Protein AF-K5VR26-F1 (afdb_monomer_lite)

Organism: Phanerochaete carnosa (strain HHB-10118-sp) (NCBI:txid650164)

pLDDT: mean 91.18, std 8.47, range [51.28, 97.69]

Foldseek 3Di:
DQLVVVVVVCLVPPAADDEEEDQPQVVVVVVCCVDPNNVSCVVRVYAYAYAQCCQVPVDVVSVQGHHLVNDPPSPPDRCPVPD

Sequence (83 aa):
KYPLAIVTKVLEVMLNNWLTNYDFGCSMETTVKNSTLSPEYTRKHVHMCVNVFHSYSHSHVCQLHFHPNIIEGAGVKDFETME

Secondary structure (DSSP, 8-state):
--HHHHHHHHHHHS-SS-EEE-TTHHHHHHHHHTSTTHHHHHHTT-EEE--HHHHHHH-HHHHHHT-GGGSTT-TT---TT--

InterPro domains:
  IPR040521 Kyakuja-Dileera-Zisupton transposase [PF18758] (1-83)

Radius of gyration: 12.2 Å; chains: 1; bounding box: 28×26×30 Å

Structure (mmCIF, N/CA/C/O backbone):
data_AF-K5VR26-F1
#
_entry.id   AF-K5VR26-F1
#
loop_
_atom_site.group_PDB
_atom_site.id
_atom_site.type_symbol
_atom_site.label_atom_id
_atom_site.label_alt_id
_atom_site.label_comp_id
_atom_site.label_asym_id
_atom_site.label_entity_id
_atom_site.label_seq_id
_atom_site.pdbx_PDB_ins_code
_atom_site.Cartn_x
_atom_site.Cartn_y
_atom_site.Cartn_z
_atom_site.occupancy
_atom_site.B_iso_or_equiv
_atom_site.auth_seq_id
_atom_site.auth_comp_id
_atom_site.auth_asym_id
_atom_site.auth_atom_id
_atom_site.pdbx_PDB_model_num
ATOM 1 N N . LYS A 1 1 ? -17.709 3.737 -7.558 1.00 51.28 1 LYS A N 1
ATOM 2 C CA . LYS A 1 1 ? -18.693 4.157 -6.518 1.00 51.28 1 LYS A CA 1
ATOM 3 C C . LYS A 1 1 ? -18.747 3.242 -5.282 1.00 51.28 1 LYS A C 1
ATOM 5 O O . LYS A 1 1 ?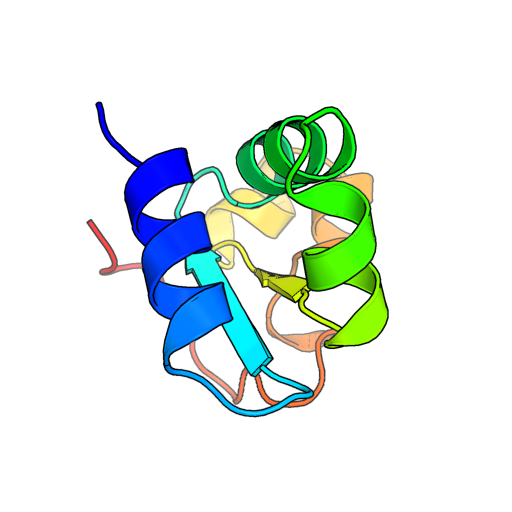 -19.430 3.600 -4.335 1.00 51.28 1 LYS A O 1
ATOM 10 N N . TYR A 1 2 ? -18.000 2.130 -5.232 1.00 84.44 2 TYR A N 1
ATOM 11 C CA . TYR A 1 2 ? -18.004 1.199 -4.094 1.00 84.44 2 TYR A CA 1
ATOM 12 C C . TYR A 1 2 ? -16.621 0.767 -3.540 1.00 84.44 2 TYR A C 1
ATOM 14 O O . TYR A 1 2 ? -16.568 -0.315 -2.959 1.00 84.44 2 TYR A O 1
ATOM 22 N N . PRO A 1 3 ? -15.509 1.536 -3.655 1.00 83.31 3 PRO A N 1
ATOM 23 C CA . PRO A 1 3 ? -14.194 1.044 -3.211 1.00 83.31 3 PRO A CA 1
ATOM 24 C C . PRO A 1 3 ? -14.163 0.591 -1.747 1.00 83.31 3 PRO A C 1
ATOM 26 O O . PRO A 1 3 ? -13.617 -0.460 -1.441 1.00 83.31 3 PRO A O 1
ATOM 29 N N . LEU A 1 4 ? -14.830 1.320 -0.845 1.00 90.81 4 LEU A N 1
ATOM 30 C CA . LEU A 1 4 ? -14.894 0.925 0.565 1.00 90.81 4 LEU A CA 1
ATOM 31 C C . LEU A 1 4 ? -15.666 -0.377 0.784 1.00 90.81 4 LEU A C 1
ATOM 33 O O . LEU A 1 4 ? -15.242 -1.179 1.600 1.00 90.81 4 LEU A O 1
ATOM 37 N N . ALA A 1 5 ? -16.746 -0.623 0.037 1.00 93.06 5 ALA A N 1
ATOM 38 C CA . ALA A 1 5 ? -17.480 -1.884 0.140 1.00 93.06 5 ALA A CA 1
ATOM 39 C C . ALA A 1 5 ? -16.643 -3.069 -0.370 1.00 93.06 5 ALA A C 1
ATOM 41 O O . ALA A 1 5 ? -16.700 -4.150 0.211 1.00 93.06 5 ALA A O 1
ATOM 42 N N . ILE A 1 6 ? -15.826 -2.854 -1.410 1.00 90.62 6 ILE A N 1
ATOM 43 C CA . ILE A 1 6 ? -14.847 -3.845 -1.874 1.00 90.62 6 ILE A CA 1
ATOM 44 C C . ILE A 1 6 ? -13.834 -4.111 -0.760 1.00 90.62 6 ILE A C 1
ATOM 46 O O . ILE A 1 6 ? -13.663 -5.259 -0.371 1.00 90.62 6 ILE A O 1
ATOM 50 N N . VAL A 1 7 ? -13.232 -3.069 -0.179 1.00 92.12 7 VAL A N 1
ATOM 51 C CA . VAL A 1 7 ? -12.277 -3.222 0.929 1.00 92.12 7 VAL A CA 1
ATOM 52 C C . VAL A 1 7 ? -12.912 -3.947 2.116 1.00 92.12 7 VAL A C 1
ATOM 54 O O . VAL A 1 7 ? -12.303 -4.874 2.637 1.00 92.12 7 VAL A O 1
ATOM 57 N N . THR A 1 8 ? -14.146 -3.610 2.507 1.00 94.75 8 THR A N 1
ATOM 58 C CA . THR A 1 8 ? -14.886 -4.343 3.545 1.00 94.75 8 THR A CA 1
ATOM 59 C C . THR A 1 8 ? -15.003 -5.817 3.189 1.00 94.75 8 THR A C 1
ATOM 61 O O . THR A 1 8 ? -14.653 -6.669 4.003 1.00 94.75 8 THR A O 1
ATOM 64 N N . LYS A 1 9 ? -15.430 -6.140 1.961 1.00 94.44 9 LYS A N 1
ATOM 65 C CA . LYS A 1 9 ? -15.616 -7.535 1.575 1.00 94.44 9 LYS A CA 1
ATOM 66 C C . LYS A 1 9 ? -14.302 -8.308 1.549 1.00 94.44 9 LYS A C 1
ATOM 68 O O . LYS A 1 9 ? -14.254 -9.446 2.005 1.00 94.44 9 LYS A O 1
ATOM 73 N N . VAL A 1 10 ? -13.235 -7.690 1.053 1.00 92.00 10 VAL A N 1
ATOM 74 C CA . VAL A 1 10 ? -11.900 -8.293 1.017 1.00 92.00 10 VAL A CA 1
ATOM 75 C C . VAL A 1 10 ? -11.369 -8.497 2.441 1.00 92.00 10 VAL A C 1
ATOM 77 O O . VAL A 1 10 ? -10.855 -9.571 2.746 1.00 92.00 10 VAL A O 1
ATOM 80 N N . LEU A 1 11 ? -11.585 -7.539 3.349 1.00 93.94 11 LEU A N 1
ATOM 81 C CA . LEU A 1 11 ? -11.259 -7.687 4.770 1.00 93.94 11 LEU A CA 1
ATOM 82 C C . LEU A 1 11 ? -12.046 -8.818 5.444 1.00 93.94 11 LEU A C 1
ATOM 84 O O . LEU A 1 11 ? -11.512 -9.439 6.355 1.00 93.94 11 LEU A O 1
ATOM 88 N N . GLU A 1 12 ? -13.269 -9.130 5.019 1.00 94.81 12 GLU A N 1
ATOM 89 C CA . GLU A 1 12 ? -14.023 -10.274 5.553 1.00 94.81 12 GLU A CA 1
ATOM 90 C C . GLU A 1 12 ? -13.466 -11.622 5.082 1.00 94.81 12 GLU A C 1
ATOM 92 O O . GLU A 1 12 ? -13.385 -12.559 5.875 1.00 94.81 12 GLU A O 1
ATOM 97 N N . VAL A 1 13 ? -13.107 -11.737 3.797 1.00 94.88 13 VAL A N 1
ATOM 98 C CA . VAL A 1 13 ? -12.838 -13.042 3.160 1.00 94.88 13 VAL A CA 1
ATOM 99 C C . VAL A 1 13 ? -11.359 -13.408 3.073 1.00 94.88 13 VAL A C 1
ATOM 101 O O . VAL A 1 13 ? -11.031 -14.592 3.070 1.00 94.88 13 VAL A O 1
ATOM 104 N N . MET A 1 14 ? -10.462 -12.423 2.993 1.00 93.19 14 MET A N 1
ATOM 105 C CA . MET A 1 14 ? -9.029 -12.675 2.844 1.00 93.19 14 MET A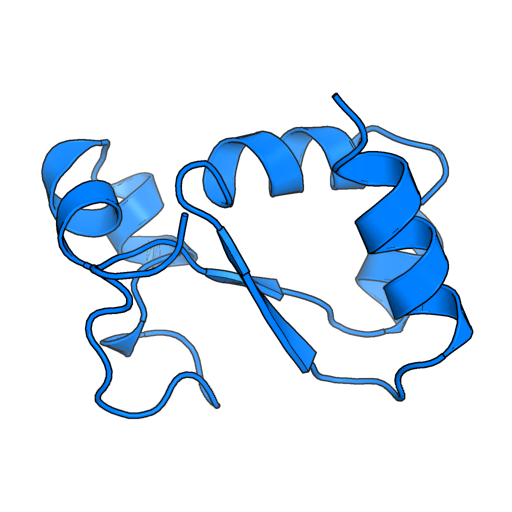 CA 1
ATOM 106 C C . MET A 1 14 ? -8.354 -12.910 4.196 1.00 93.19 14 MET A C 1
ATOM 108 O O . MET A 1 14 ? -8.763 -12.372 5.232 1.00 93.19 14 MET A O 1
ATOM 112 N N . LEU A 1 15 ? -7.276 -13.697 4.173 1.00 91.06 15 LEU A N 1
ATOM 113 C CA . LEU A 1 15 ? -6.359 -13.861 5.304 1.00 91.06 15 LEU A CA 1
ATOM 114 C C . LEU A 1 15 ? -5.571 -12.560 5.564 1.00 91.06 15 LEU A C 1
ATOM 116 O O . LEU A 1 15 ? -5.904 -11.501 5.039 1.00 91.06 15 LEU A O 1
ATOM 120 N N . ASN A 1 16 ? -4.555 -12.614 6.421 1.00 93.44 16 ASN A N 1
ATOM 121 C CA . ASN A 1 16 ? -3.688 -11.466 6.701 1.00 93.44 16 ASN A CA 1
ATOM 122 C C . ASN A 1 16 ? -2.588 -11.334 5.631 1.00 93.44 16 ASN A C 1
ATOM 124 O O . ASN A 1 16 ? -2.335 -12.282 4.891 1.00 93.44 16 ASN A O 1
ATOM 128 N N . ASN A 1 17 ? -1.900 -10.190 5.616 1.00 89.75 17 ASN A N 1
ATOM 129 C CA . ASN A 1 17 ? -0.744 -9.880 4.770 1.00 89.75 17 ASN A CA 1
ATOM 130 C C . ASN A 1 17 ? -1.066 -9.962 3.273 1.00 89.75 17 ASN A C 1
ATOM 132 O O . ASN A 1 17 ? -0.513 -10.788 2.548 1.00 89.75 17 ASN A O 1
ATOM 136 N N . TRP A 1 18 ? -1.978 -9.112 2.805 1.00 87.56 18 TRP A N 1
ATOM 137 C CA . TRP A 1 18 ? -2.302 -9.024 1.385 1.00 87.56 18 TRP A CA 1
ATOM 138 C C . TRP A 1 18 ? -2.113 -7.615 0.848 1.00 87.56 18 TRP A C 1
ATOM 140 O O . TRP A 1 18 ? -2.292 -6.610 1.539 1.00 87.56 18 TRP A O 1
ATOM 150 N N . LEU A 1 19 ? -1.762 -7.589 -0.431 1.00 89.44 19 LEU A N 1
ATOM 151 C CA . LEU A 1 19 ? -1.598 -6.397 -1.232 1.00 89.44 19 LEU A CA 1
ATOM 152 C C . LEU A 1 19 ? -2.809 -6.241 -2.143 1.00 89.44 19 LEU A C 1
ATOM 154 O O . LEU A 1 19 ? -3.270 -7.208 -2.750 1.00 89.44 19 LEU A O 1
ATOM 158 N N . THR A 1 20 ? -3.294 -5.017 -2.282 1.00 87.19 20 THR A N 1
ATOM 159 C CA . THR A 1 20 ? -4.312 -4.672 -3.276 1.00 87.19 20 THR A CA 1
ATOM 160 C C . THR A 1 20 ? -3.828 -3.530 -4.135 1.00 87.19 20 THR A C 1
ATOM 162 O O . THR A 1 20 ? -3.200 -2.600 -3.641 1.00 87.19 20 THR A O 1
ATOM 165 N N . ASN A 1 21 ? -4.126 -3.590 -5.424 1.00 88.19 21 ASN A N 1
ATOM 166 C CA . ASN A 1 21 ? -3.768 -2.546 -6.368 1.00 88.19 21 ASN A CA 1
ATOM 167 C C . ASN A 1 21 ? -5.030 -1.819 -6.849 1.00 88.19 21 ASN A C 1
ATOM 169 O O . ASN A 1 21 ? -6.072 -2.448 -7.034 1.00 88.19 21 ASN A O 1
ATOM 173 N N . TYR A 1 22 ? -4.940 -0.499 -6.992 1.00 88.81 22 TYR A N 1
ATOM 174 C CA . TYR A 1 22 ? -5.967 0.323 -7.625 1.00 88.81 22 TYR A CA 1
ATOM 175 C C . TYR A 1 22 ? -5.328 1.598 -8.178 1.00 88.81 22 TYR A C 1
ATOM 177 O O . TYR A 1 22 ? -4.412 2.140 -7.555 1.00 88.81 22 TYR A O 1
ATOM 185 N N . ASP A 1 23 ? -5.867 2.153 -9.262 1.00 87.56 23 ASP A N 1
ATOM 186 C CA . ASP A 1 23 ? -5.314 3.354 -9.910 1.00 87.56 23 ASP A CA 1
ATOM 187 C C . ASP A 1 23 ? -5.231 4.587 -9.001 1.00 87.56 23 ASP A C 1
ATOM 189 O O . ASP A 1 23 ? -4.387 5.456 -9.196 1.00 87.56 23 ASP A O 1
ATOM 193 N N . PHE A 1 24 ? -6.078 4.666 -7.972 1.00 90.06 24 PHE A N 1
ATOM 194 C CA . PHE A 1 24 ? -6.011 5.689 -6.920 1.00 90.06 24 PHE A CA 1
ATOM 195 C C . PHE A 1 24 ? -5.755 5.087 -5.530 1.00 90.06 24 PHE A C 1
ATOM 197 O O . PHE A 1 24 ? -6.181 5.637 -4.510 1.00 90.06 24 PHE A O 1
ATOM 204 N N . GLY A 1 25 ? -5.051 3.954 -5.472 1.00 92.62 25 GLY A N 1
ATOM 205 C CA . GLY A 1 25 ? -4.743 3.210 -4.249 1.00 92.62 25 GLY A CA 1
ATOM 206 C C . GLY A 1 25 ? -4.192 4.082 -3.116 1.00 92.62 25 GLY A C 1
ATOM 207 O O . GLY A 1 25 ? -4.606 3.911 -1.972 1.00 92.62 25 GLY A O 1
ATOM 208 N N . CYS A 1 26 ? -3.370 5.094 -3.419 1.00 95.06 26 CYS A N 1
ATOM 209 C CA . CYS A 1 26 ? -2.842 6.034 -2.420 1.00 95.06 26 CYS A CA 1
ATOM 210 C C . CYS A 1 26 ? -3.943 6.824 -1.679 1.00 95.06 26 CYS A C 1
ATOM 212 O O . CYS A 1 26 ? -3.944 6.951 -0.451 1.00 95.06 26 CYS A O 1
ATOM 214 N N . SER A 1 27 ? -4.922 7.346 -2.418 1.00 94.56 27 SER A N 1
ATOM 215 C CA . SER A 1 27 ? -6.033 8.130 -1.872 1.00 94.56 27 SER A CA 1
ATOM 216 C C . SER A 1 27 ? -7.068 7.222 -1.217 1.00 94.56 27 SER A C 1
ATOM 218 O O . SER A 1 27 ? -7.643 7.564 -0.178 1.00 94.56 27 SER A O 1
ATOM 220 N N . MET A 1 28 ? -7.285 6.036 -1.791 1.00 93.19 28 MET A N 1
ATOM 221 C CA . MET A 1 28 ? -8.128 5.016 -1.181 1.00 93.19 28 MET A CA 1
ATOM 222 C C . MET A 1 28 ? -7.564 4.568 0.166 1.00 93.19 28 MET A C 1
ATOM 224 O O . MET A 1 28 ? -8.332 4.476 1.120 1.00 93.19 28 MET A O 1
ATOM 228 N N . GLU A 1 29 ? -6.252 4.357 0.288 1.00 95.12 29 GLU A N 1
ATOM 229 C CA . GLU A 1 29 ? -5.654 3.960 1.561 1.00 95.12 29 GLU A CA 1
ATOM 230 C C . GLU A 1 29 ? -5.892 5.013 2.644 1.00 95.12 29 GLU A C 1
ATOM 232 O O . GLU A 1 29 ? -6.305 4.688 3.756 1.00 95.12 29 GLU A O 1
ATOM 237 N N . THR A 1 30 ? -5.717 6.288 2.294 1.00 95.38 30 THR A N 1
ATOM 238 C CA . THR A 1 30 ? -6.018 7.409 3.194 1.00 95.38 30 THR A CA 1
ATOM 239 C C . THR A 1 30 ? -7.482 7.373 3.639 1.00 95.38 30 THR A C 1
ATOM 241 O O . THR A 1 30 ? -7.792 7.547 4.816 1.00 95.38 30 THR A O 1
ATOM 244 N N . THR A 1 31 ? -8.398 7.090 2.712 1.00 95.75 31 THR A N 1
ATOM 245 C CA . THR A 1 31 ? -9.833 6.986 3.007 1.00 95.75 31 THR A CA 1
ATOM 246 C C . THR A 1 31 ? -10.131 5.809 3.940 1.00 95.75 31 THR A C 1
ATOM 248 O O . THR A 1 31 ? -10.879 5.965 4.902 1.00 95.75 31 THR A O 1
ATOM 251 N N . VAL A 1 32 ? -9.523 4.642 3.704 1.00 95.69 32 VAL A N 1
ATOM 252 C CA . VAL A 1 32 ? -9.694 3.444 4.541 1.00 95.69 32 VAL A CA 1
ATOM 253 C C . VAL A 1 32 ? -9.155 3.681 5.952 1.00 95.69 32 VAL A C 1
ATOM 255 O O . VAL A 1 32 ? -9.868 3.413 6.922 1.00 95.69 32 VAL A O 1
ATOM 258 N N . LYS A 1 33 ? -7.947 4.245 6.077 1.00 95.69 33 LYS A N 1
ATOM 259 C CA . LYS A 1 33 ? -7.301 4.560 7.365 1.00 95.69 33 LYS A CA 1
ATOM 260 C C . LYS A 1 33 ? -8.077 5.594 8.192 1.00 95.69 33 LYS A C 1
ATOM 262 O O . LYS A 1 33 ? -7.999 5.556 9.417 1.00 95.69 33 LYS A O 1
ATOM 267 N N . ASN A 1 34 ? -8.867 6.450 7.543 1.00 96.88 34 ASN A N 1
ATOM 268 C CA . ASN A 1 34 ? -9.749 7.432 8.186 1.00 96.88 34 ASN A CA 1
ATOM 269 C C . ASN A 1 34 ? -11.191 6.932 8.404 1.00 96.88 34 ASN A C 1
ATOM 271 O O . ASN A 1 34 ? -12.062 7.705 8.801 1.00 96.88 34 ASN A O 1
ATOM 275 N N . SER A 1 35 ? -11.469 5.656 8.132 1.00 96.06 35 SER A N 1
ATOM 276 C CA . SER A 1 35 ? -12.794 5.049 8.287 1.00 96.06 35 SER A CA 1
ATOM 277 C C . SER A 1 35 ? -12.841 4.060 9.455 1.00 96.06 35 SER A C 1
ATOM 279 O O . SER A 1 35 ? -11.822 3.716 10.057 1.00 96.06 35 SER A O 1
ATOM 281 N N . THR A 1 36 ? -14.029 3.517 9.726 1.00 96.75 36 THR A N 1
ATOM 282 C CA . THR A 1 36 ? -14.231 2.428 10.697 1.00 96.75 36 THR A CA 1
ATOM 283 C C . THR A 1 36 ? -13.500 1.133 10.327 1.00 96.75 36 THR A C 1
ATOM 285 O O . THR A 1 36 ? -13.367 0.256 11.175 1.00 96.75 36 THR A O 1
ATOM 288 N N . LEU A 1 37 ? -12.994 1.005 9.094 1.00 96.31 37 LEU A N 1
ATOM 289 C CA . LEU A 1 37 ? -12.228 -0.157 8.633 1.00 96.31 37 LEU A CA 1
ATOM 290 C C . LEU A 1 37 ? -10.758 -0.127 9.081 1.00 96.31 37 LEU A C 1
ATOM 292 O O . LEU A 1 37 ? -10.083 -1.151 9.001 1.00 96.31 37 LEU A O 1
ATOM 296 N N . SER A 1 38 ? -10.258 1.018 9.556 1.00 97.06 38 SER A N 1
ATOM 297 C CA . SER A 1 38 ? -8.845 1.229 9.901 1.00 97.06 38 SER A CA 1
ATOM 298 C C . SER A 1 38 ? -8.262 0.202 10.888 1.00 97.06 38 SER A C 1
ATOM 300 O O . SER A 1 38 ? -7.174 -0.319 10.611 1.00 97.06 38 SER A O 1
ATOM 302 N N . PRO A 1 39 ? -8.954 -0.182 11.987 1.00 97.69 39 PRO A N 1
ATOM 303 C CA . PRO A 1 39 ? -8.422 -1.174 12.921 1.00 97.69 39 PRO A CA 1
ATOM 304 C C . PRO A 1 39 ? -8.206 -2.540 12.266 1.00 97.69 39 PRO A C 1
ATOM 306 O O . PRO A 1 39 ? -7.140 -3.131 12.413 1.00 97.69 39 PRO A O 1
ATOM 309 N N . GLU A 1 40 ? -9.182 -3.017 11.493 1.00 96.69 40 GLU A N 1
ATOM 310 C CA . GLU A 1 40 ? -9.111 -4.313 10.810 1.00 96.69 40 GLU A CA 1
ATOM 311 C C . GLU A 1 40 ? -8.098 -4.303 9.663 1.00 96.69 40 GLU A C 1
ATOM 313 O O . GLU A 1 40 ? -7.312 -5.239 9.526 1.00 96.69 40 GLU A O 1
ATOM 318 N N . TYR A 1 41 ? -8.059 -3.219 8.885 1.00 96.00 41 TYR A N 1
ATOM 319 C CA . TYR A 1 41 ? -7.070 -3.007 7.829 1.00 96.00 41 TYR A CA 1
ATOM 320 C C . TYR A 1 41 ? -5.637 -3.062 8.379 1.00 96.00 41 TYR A C 1
ATOM 322 O O . TYR A 1 41 ? -4.777 -3.755 7.835 1.00 96.00 41 TYR A O 1
ATOM 330 N N . THR A 1 42 ? -5.402 -2.401 9.515 1.00 95.75 42 THR A N 1
ATOM 331 C CA . THR A 1 42 ? -4.097 -2.392 10.189 1.00 95.75 42 THR A CA 1
ATOM 332 C C . THR A 1 42 ? -3.772 -3.756 10.796 1.00 95.75 42 THR A C 1
ATOM 334 O O . THR A 1 42 ? -2.672 -4.269 10.604 1.00 95.75 42 THR A O 1
ATOM 337 N N . ARG A 1 43 ? -4.737 -4.385 11.483 1.00 96.25 43 ARG A N 1
ATOM 338 C CA . ARG A 1 43 ? -4.583 -5.708 12.113 1.00 96.25 43 ARG A CA 1
ATOM 339 C C . ARG A 1 43 ? -4.243 -6.799 11.099 1.00 96.25 43 ARG A C 1
ATOM 341 O O . ARG A 1 43 ? -3.522 -7.735 11.430 1.00 96.25 43 ARG A O 1
ATOM 348 N N . LYS A 1 44 ? -4.778 -6.700 9.880 1.00 95.56 44 LYS A N 1
ATOM 349 C CA . LYS A 1 44 ? -4.510 -7.643 8.789 1.00 95.56 44 LYS A CA 1
ATOM 350 C C . LYS A 1 44 ? -3.273 -7.293 7.959 1.00 95.56 44 LYS A C 1
ATOM 352 O O . LYS A 1 44 ? -2.995 -8.033 7.021 1.00 95.56 44 LYS A O 1
ATOM 357 N N . HIS A 1 45 ? -2.535 -6.231 8.297 1.00 94.12 45 HIS A N 1
ATOM 358 C CA . HIS A 1 45 ? -1.365 -5.752 7.548 1.00 94.12 45 HIS A CA 1
ATOM 359 C C . HIS A 1 45 ? -1.656 -5.582 6.053 1.00 94.12 45 HIS A C 1
ATOM 361 O O . HIS A 1 45 ? -0.913 -6.055 5.194 1.00 94.12 45 HIS A O 1
ATOM 367 N N . VAL A 1 46 ? -2.791 -4.956 5.752 1.00 93.69 46 VAL A N 1
ATOM 368 C CA . VAL A 1 46 ? -3.169 -4.667 4.372 1.00 93.69 46 VAL A CA 1
ATOM 369 C C . VAL A 1 46 ? -2.378 -3.466 3.883 1.00 93.69 46 VAL A C 1
ATOM 371 O O . VAL A 1 46 ? -2.211 -2.489 4.615 1.00 93.69 46 VAL A O 1
ATOM 374 N N . HIS A 1 47 ? -1.918 -3.537 2.639 1.00 93.38 47 HIS A N 1
ATOM 375 C CA . HIS A 1 47 ? -1.230 -2.434 1.985 1.00 93.38 47 HIS A CA 1
ATOM 376 C C . HIS A 1 47 ? -1.816 -2.186 0.597 1.00 93.38 47 HIS A C 1
ATOM 378 O O . HIS A 1 47 ? -2.241 -3.120 -0.091 1.00 93.38 47 HIS A O 1
ATOM 384 N N . MET A 1 48 ? -1.854 -0.920 0.190 1.00 93.69 48 MET A N 1
ATOM 385 C CA . MET A 1 48 ? -2.294 -0.528 -1.147 1.00 93.69 48 MET A CA 1
ATOM 386 C C . MET A 1 48 ? -1.089 -0.377 -2.074 1.00 93.69 48 MET A C 1
ATOM 388 O O . MET A 1 48 ? -0.002 0.009 -1.663 1.00 93.69 48 MET A O 1
ATOM 392 N N . CYS A 1 49 ? -1.295 -0.658 -3.348 1.00 93.94 49 CYS A N 1
ATOM 393 C CA . CYS A 1 49 ? -0.349 -0.462 -4.430 1.00 93.94 49 CYS A CA 1
ATOM 394 C C . CYS A 1 49 ? -1.033 0.355 -5.525 1.00 93.94 49 CYS A C 1
ATOM 396 O O . CYS A 1 49 ? -2.256 0.309 -5.679 1.00 93.94 49 CYS A O 1
ATOM 398 N N . VAL A 1 50 ? -0.247 1.113 -6.274 1.00 94.19 50 VAL A N 1
ATOM 399 C CA . VAL A 1 50 ? -0.699 1.805 -7.484 1.00 94.19 50 VAL A CA 1
ATOM 400 C C . VAL A 1 50 ? 0.115 1.303 -8.667 1.00 94.19 50 VAL A C 1
ATOM 402 O O . VAL A 1 50 ? 1.164 0.685 -8.484 1.00 94.19 50 VAL A O 1
ATOM 405 N N . ASN A 1 51 ? -0.367 1.535 -9.882 1.00 93.94 51 ASN A N 1
ATOM 406 C CA . ASN A 1 51 ? 0.421 1.234 -11.069 1.00 93.94 51 ASN A CA 1
ATOM 407 C C . ASN A 1 51 ? 1.721 2.063 -11.117 1.00 93.94 51 ASN A C 1
ATOM 409 O O . ASN A 1 51 ? 1.893 3.071 -10.413 1.00 93.94 51 ASN A O 1
ATOM 413 N N . VAL A 1 52 ? 2.671 1.595 -11.922 1.00 94.31 52 VAL A N 1
ATOM 414 C CA . VAL A 1 52 ? 4.002 2.200 -12.020 1.00 94.31 52 VAL A CA 1
ATOM 415 C C . VAL A 1 52 ? 3.901 3.653 -12.485 1.00 94.31 52 VAL A C 1
ATOM 417 O O . VAL A 1 52 ? 4.535 4.525 -11.882 1.00 94.31 52 VAL A O 1
ATOM 420 N N . PHE A 1 53 ? 3.053 3.950 -13.470 1.00 93.25 53 PHE A N 1
ATOM 421 C CA . PHE A 1 53 ? 2.858 5.307 -13.968 1.00 93.25 53 PHE A CA 1
ATOM 422 C C . PHE A 1 53 ? 2.395 6.278 -12.874 1.00 93.25 53 PHE A C 1
ATOM 424 O O . PHE A 1 53 ? 2.984 7.352 -12.711 1.00 93.25 53 PHE A O 1
ATOM 431 N N . HIS A 1 54 ? 1.389 5.901 -12.083 1.00 94.44 54 H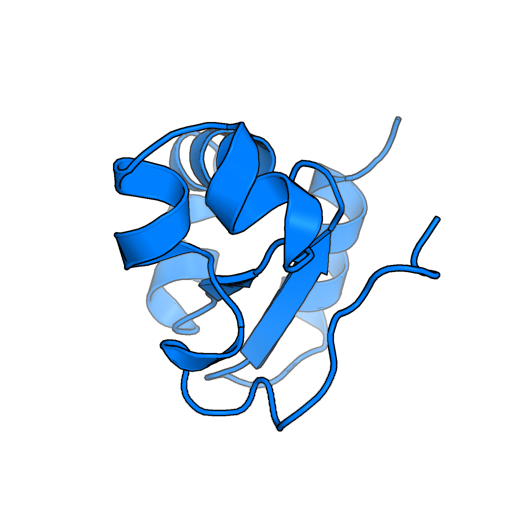IS A N 1
ATOM 432 C CA . HIS A 1 54 ? 0.890 6.688 -10.959 1.00 94.44 54 HIS A CA 1
ATOM 433 C C . HIS A 1 54 ? 2.006 6.925 -9.950 1.00 94.44 54 HIS A C 1
ATOM 435 O O . HIS A 1 54 ? 2.213 8.055 -9.503 1.00 94.44 54 HIS A O 1
ATOM 441 N N . SER A 1 55 ? 2.727 5.866 -9.576 1.00 93.62 55 SER A N 1
ATOM 442 C CA . SER A 1 55 ? 3.743 5.954 -8.531 1.00 93.62 55 SER A CA 1
ATOM 443 C C . SER A 1 55 ? 4.862 6.943 -8.879 1.00 93.62 55 SER A C 1
ATOM 445 O O . SER A 1 55 ? 5.271 7.705 -8.006 1.00 93.62 55 SER A O 1
ATOM 447 N N . TYR A 1 56 ? 5.289 7.000 -10.146 1.00 94.88 56 TYR A N 1
ATOM 448 C CA . TYR A 1 56 ? 6.290 7.959 -10.618 1.00 94.88 56 TYR A CA 1
ATOM 449 C C . TYR A 1 56 ? 5.726 9.361 -10.868 1.00 94.88 56 TYR A C 1
ATOM 451 O O . TYR A 1 56 ? 6.406 10.349 -10.597 1.00 94.88 56 TYR A O 1
ATOM 459 N N . SER A 1 57 ? 4.501 9.465 -11.384 1.00 95.44 57 SER A N 1
ATOM 460 C CA . SER A 1 57 ? 3.963 10.744 -11.866 1.00 95.44 57 SER A CA 1
ATOM 461 C C . SER A 1 57 ? 3.253 11.558 -10.786 1.00 95.44 57 SER A C 1
ATOM 463 O O . SER A 1 57 ? 3.190 12.781 -10.888 1.00 95.44 57 SER A O 1
ATOM 465 N N . HIS A 1 58 ? 2.697 10.910 -9.757 1.00 95.81 58 HIS A N 1
ATOM 466 C CA . HIS A 1 58 ? 1.863 11.600 -8.774 1.00 95.81 58 HIS A CA 1
ATOM 467 C C . HIS A 1 58 ? 2.695 12.365 -7.738 1.00 95.81 58 HIS A C 1
ATOM 469 O O . HIS A 1 58 ? 2.495 13.561 -7.538 1.00 95.81 58 HIS A O 1
ATOM 475 N N . SER A 1 59 ? 3.611 11.685 -7.041 1.00 96.12 59 SER A N 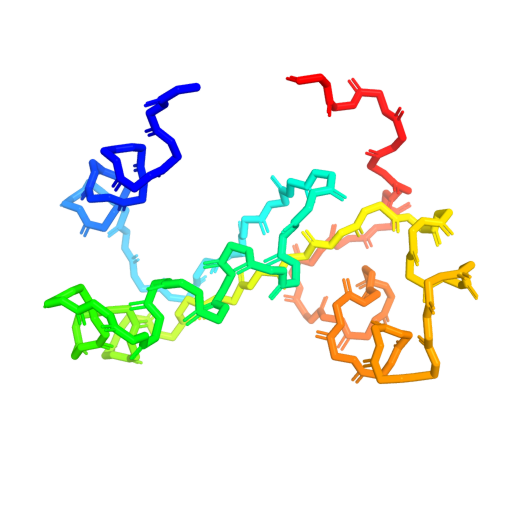1
ATOM 476 C CA . SER A 1 59 ? 4.496 12.313 -6.053 1.00 96.12 59 SER A CA 1
ATOM 477 C C . SER A 1 59 ? 5.615 11.375 -5.606 1.00 96.12 59 SER A C 1
ATOM 479 O O . SER A 1 59 ? 5.457 10.155 -5.603 1.00 96.12 59 SER A O 1
ATOM 481 N N . HIS A 1 60 ? 6.702 11.952 -5.086 1.00 96.38 60 HIS A N 1
ATOM 482 C CA . HIS A 1 60 ? 7.770 11.187 -4.435 1.00 96.38 60 HIS A CA 1
ATOM 483 C C . HIS A 1 60 ? 7.246 10.306 -3.284 1.00 96.38 60 HIS A C 1
ATOM 485 O O . HIS A 1 60 ? 7.726 9.197 -3.074 1.00 96.38 60 HIS A O 1
ATOM 491 N N . VAL A 1 61 ? 6.211 10.754 -2.564 1.00 96.44 61 VAL A N 1
ATOM 492 C CA . VAL A 1 61 ? 5.564 9.945 -1.518 1.00 96.44 61 VAL A CA 1
ATOM 493 C C . VAL A 1 61 ? 4.928 8.691 -2.113 1.00 96.44 61 VAL A C 1
ATOM 495 O O . VAL A 1 61 ? 5.082 7.617 -1.535 1.00 96.44 61 VAL A O 1
ATOM 498 N N . CYS A 1 62 ? 4.261 8.797 -3.267 1.00 96.19 62 CYS A N 1
ATOM 499 C CA . CYS A 1 62 ? 3.673 7.636 -3.931 1.00 96.19 62 CYS A CA 1
ATOM 500 C C . CYS A 1 62 ? 4.727 6.660 -4.442 1.00 96.19 62 CYS A C 1
ATOM 502 O O . CYS A 1 62 ? 4.560 5.452 -4.279 1.00 96.19 62 CYS A O 1
ATOM 504 N N . GLN A 1 63 ? 5.841 7.175 -4.952 1.00 96.12 63 GLN A N 1
ATOM 505 C CA . GLN A 1 63 ? 6.980 6.350 -5.327 1.00 96.12 63 GLN A CA 1
ATOM 506 C C . GLN A 1 63 ? 7.555 5.577 -4.128 1.00 96.12 63 GLN A C 1
ATOM 508 O O . GLN A 1 63 ? 7.917 4.415 -4.267 1.00 96.12 63 GLN A O 1
ATOM 513 N N . LEU A 1 64 ? 7.613 6.199 -2.946 1.00 96.44 64 LEU A N 1
ATOM 514 C CA . LEU A 1 64 ? 8.197 5.603 -1.738 1.00 96.44 64 LEU A CA 1
ATOM 515 C C . LEU A 1 64 ? 7.260 4.716 -0.913 1.00 96.44 64 LEU A C 1
ATOM 517 O O . LEU A 1 64 ? 7.745 4.023 -0.024 1.00 96.44 64 LEU A O 1
ATOM 521 N N . HIS A 1 65 ? 5.949 4.739 -1.163 1.00 95.50 65 HIS A N 1
ATOM 522 C CA . HIS A 1 65 ? 4.993 3.961 -0.361 1.00 95.50 65 HIS A CA 1
ATOM 523 C C . HIS A 1 65 ? 4.097 3.039 -1.183 1.00 95.50 65 HIS A C 1
ATOM 525 O O . HIS A 1 65 ? 3.660 2.020 -0.662 1.00 95.50 65 HIS A O 1
ATOM 531 N N . PHE A 1 66 ? 3.809 3.370 -2.443 1.00 95.38 66 PHE A N 1
ATOM 532 C CA . PHE A 1 66 ? 2.795 2.671 -3.241 1.00 95.38 66 PHE A CA 1
ATOM 533 C C . PHE A 1 66 ? 3.355 2.023 -4.513 1.00 95.38 66 PHE A C 1
ATOM 535 O O . PHE A 1 66 ? 2.628 1.288 -5.185 1.00 95.38 66 PHE A O 1
ATOM 542 N N . HIS A 1 67 ? 4.627 2.271 -4.844 1.00 94.94 67 HIS A N 1
ATOM 543 C CA . HIS A 1 67 ? 5.261 1.719 -6.038 1.00 94.94 67 HIS A CA 1
ATOM 544 C C . HIS A 1 67 ? 5.394 0.182 -5.932 1.00 94.94 67 HIS A C 1
ATOM 546 O O . HIS A 1 67 ? 5.911 -0.317 -4.933 1.00 94.94 67 HIS A O 1
ATOM 552 N N . PRO A 1 68 ? 5.025 -0.593 -6.969 1.00 93.69 68 PRO A N 1
ATOM 553 C CA . PRO A 1 68 ? 5.109 -2.059 -6.964 1.00 93.69 68 PRO A CA 1
ATOM 554 C C . PRO A 1 68 ? 6.468 -2.619 -6.519 1.00 93.69 68 PRO A C 1
ATOM 556 O O . PRO A 1 68 ? 6.545 -3.422 -5.599 1.00 93.69 68 PRO A O 1
ATOM 559 N N . ASN A 1 69 ? 7.557 -2.126 -7.114 1.00 93.38 69 ASN A N 1
ATOM 560 C CA . ASN A 1 69 ? 8.925 -2.599 -6.851 1.00 93.38 69 ASN A CA 1
ATOM 561 C C . ASN A 1 69 ? 9.444 -2.424 -5.416 1.00 93.38 69 ASN A C 1
ATOM 563 O O . ASN A 1 69 ? 10.499 -2.970 -5.103 1.00 93.38 69 ASN A O 1
ATOM 567 N N . ILE A 1 70 ? 8.767 -1.657 -4.561 1.00 93.06 70 ILE A N 1
ATOM 568 C CA . ILE A 1 70 ? 9.176 -1.486 -3.159 1.00 93.06 70 ILE A CA 1
ATOM 569 C C . ILE A 1 70 ? 8.260 -2.236 -2.186 1.00 93.06 70 ILE A C 1
ATOM 571 O O . ILE A 1 70 ? 8.503 -2.203 -0.982 1.00 93.06 70 ILE A O 1
ATOM 575 N N . ILE A 1 71 ? 7.202 -2.886 -2.687 1.00 92.69 71 ILE A N 1
ATOM 576 C CA . ILE A 1 71 ? 6.240 -3.619 -1.870 1.00 92.69 71 ILE A CA 1
ATOM 577 C C . ILE A 1 71 ? 6.460 -5.114 -2.068 1.00 92.69 71 ILE A C 1
ATOM 579 O O . ILE A 1 71 ? 6.280 -5.666 -3.157 1.00 92.69 71 ILE A O 1
ATOM 583 N N . GLU A 1 72 ? 6.818 -5.790 -0.982 1.00 90.00 72 GLU A N 1
ATOM 584 C CA . GLU A 1 72 ? 6.936 -7.240 -0.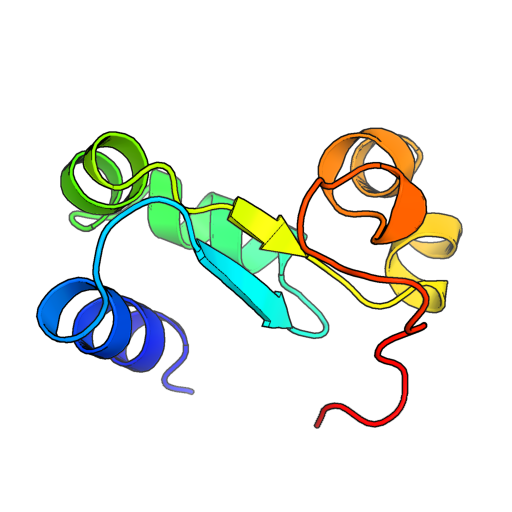979 1.00 90.00 72 GLU A CA 1
ATOM 585 C C . GLU A 1 72 ? 5.593 -7.894 -1.347 1.00 90.00 72 GLU A C 1
ATOM 587 O O . GLU A 1 72 ? 4.531 -7.513 -0.856 1.00 90.00 72 GLU A O 1
ATOM 592 N N . GLY A 1 73 ? 5.635 -8.873 -2.253 1.00 88.38 73 GLY A N 1
ATOM 593 C CA . GLY A 1 73 ? 4.443 -9.564 -2.751 1.00 88.38 73 GLY A CA 1
ATOM 594 C C . GLY A 1 73 ? 3.779 -8.937 -3.985 1.00 88.38 73 GLY A C 1
ATOM 595 O O . GLY A 1 73 ? 2.914 -9.583 -4.573 1.00 88.38 73 GLY A O 1
ATOM 596 N N . ALA A 1 74 ? 4.203 -7.751 -4.445 1.00 90.00 74 ALA A N 1
ATOM 597 C CA . ALA A 1 74 ? 3.680 -7.144 -5.680 1.00 90.00 74 ALA A CA 1
ATOM 598 C C . ALA A 1 74 ? 4.124 -7.876 -6.963 1.00 90.00 74 ALA A C 1
ATOM 600 O O . ALA A 1 74 ? 3.417 -7.878 -7.972 1.00 90.00 74 ALA A O 1
ATOM 601 N N . GLY A 1 75 ? 5.290 -8.526 -6.923 1.00 88.00 75 GLY A N 1
ATOM 602 C CA . GLY A 1 75 ? 5.912 -9.130 -8.101 1.00 88.00 75 GLY A CA 1
ATOM 603 C C . GLY A 1 75 ? 6.473 -8.084 -9.075 1.00 88.00 75 GLY A C 1
ATOM 604 O O . GLY A 1 75 ? 6.674 -6.931 -8.715 1.00 88.00 75 GLY A O 1
ATOM 605 N N . VAL A 1 76 ? 6.745 -8.498 -10.318 1.00 85.00 76 VAL A N 1
ATOM 606 C CA . VAL A 1 76 ? 7.401 -7.667 -11.358 1.00 85.00 76 VAL A CA 1
ATOM 607 C C . VAL A 1 76 ? 6.376 -7.075 -12.345 1.00 85.00 76 VAL A C 1
ATOM 609 O O . VAL A 1 76 ? 6.669 -6.884 -13.521 1.00 85.00 76 VAL A O 1
ATOM 612 N N . LYS A 1 77 ? 5.129 -6.860 -11.903 1.00 83.69 77 LYS A N 1
ATOM 613 C CA . LYS A 1 77 ? 4.056 -6.314 -12.750 1.00 83.69 77 LYS A CA 1
ATOM 614 C C . LYS A 1 77 ? 3.972 -4.794 -12.623 1.00 83.69 77 LYS A C 1
ATOM 616 O O . LYS A 1 77 ? 4.202 -4.246 -11.550 1.00 83.69 77 LYS A O 1
ATOM 621 N N . ASP A 1 78 ? 3.607 -4.138 -13.720 1.00 88.50 78 ASP A N 1
ATOM 62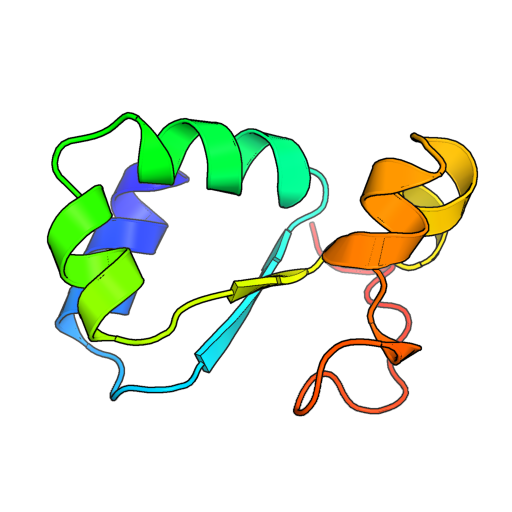2 C CA . ASP A 1 78 ? 3.418 -2.686 -13.792 1.00 88.50 78 ASP A CA 1
ATOM 623 C C . ASP A 1 78 ? 2.013 -2.227 -13.358 1.00 88.50 78 ASP A C 1
ATOM 625 O O . ASP A 1 78 ? 1.847 -1.092 -12.919 1.00 88.50 78 ASP A O 1
ATOM 629 N N . PHE A 1 79 ? 1.036 -3.140 -13.411 1.00 88.81 79 PHE A N 1
ATOM 630 C CA . PHE A 1 79 ? -0.374 -2.938 -13.065 1.00 88.81 79 PHE A CA 1
ATOM 631 C C . PHE A 1 79 ? -1.113 -1.908 -13.945 1.00 88.81 79 PHE A C 1
ATOM 633 O O . PHE A 1 79 ? -2.131 -1.374 -13.526 1.00 88.81 79 PHE A O 1
ATOM 640 N N . GLU A 1 80 ? -0.659 -1.671 -15.181 1.00 79.81 80 GLU A N 1
ATOM 641 C CA . GLU A 1 80 ? -1.191 -0.621 -16.080 1.00 79.81 80 GLU A CA 1
ATOM 642 C C . GLU A 1 80 ? -2.533 -0.959 -16.768 1.00 79.81 80 GLU A C 1
ATOM 644 O O . GLU A 1 80 ? -3.156 -0.099 -17.377 1.00 79.81 80 GLU A O 1
ATOM 649 N N . THR A 1 81 ? -2.999 -2.210 -16.712 1.00 68.56 81 THR A N 1
ATOM 650 C CA . THR A 1 81 ? -4.240 -2.668 -17.389 1.00 68.56 81 THR A CA 1
ATOM 651 C C . THR A 1 81 ? -5.392 -2.933 -16.416 1.00 68.56 81 THR A C 1
ATOM 653 O O . THR A 1 81 ? -6.256 -3.773 -16.669 1.00 68.56 81 THR A O 1
ATOM 656 N N . MET A 1 82 ? -5.381 -2.255 -15.269 1.00 59.69 82 MET A N 1
ATOM 657 C CA . MET A 1 82 ? -6.277 -2.518 -14.143 1.00 59.69 82 MET A CA 1
ATOM 658 C C . MET A 1 82 ? -7.342 -1.410 -14.051 1.00 59.69 82 MET A C 1
ATOM 660 O O . MET A 1 82 ? -7.161 -0.456 -13.303 1.00 59.69 82 MET A O 1
ATOM 664 N N . GLU A 1 83 ? -8.434 -1.529 -14.818 1.00 51.66 83 GLU A N 1
ATOM 665 C CA . GLU A 1 83 ? -9.614 -0.639 -14.710 1.00 51.66 83 GLU A CA 1
ATOM 666 C C . GLU A 1 83 ? -10.510 -0.956 -13.492 1.00 51.66 83 GLU A C 1
ATOM 668 O O . GLU A 1 83 ? -10.767 -2.156 -13.223 1.00 51.66 83 GLU A O 1
#